Protein AF-A0A2S9FVG5-F1 (afdb_monomer_lite)

pLDDT: mean 89.67, std 6.26, range [61.34, 97.62]

Structure (m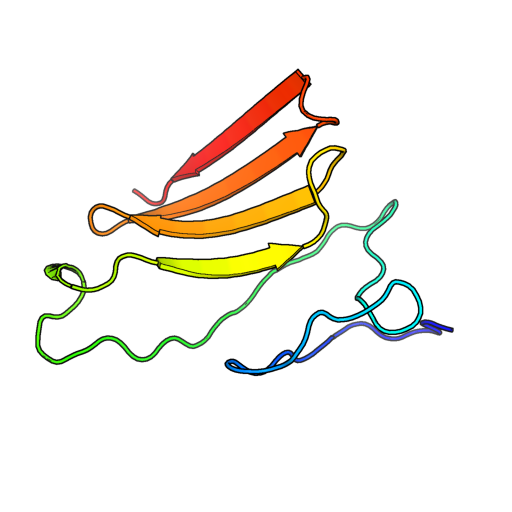mCIF, N/CA/C/O backbone):
data_AF-A0A2S9FVG5-F1
#
_entry.id   AF-A0A2S9FVG5-F1
#
loop_
_atom_site.group_PDB
_atom_site.id
_atom_site.type_symbol
_atom_site.label_atom_id
_atom_site.label_alt_id
_atom_site.label_comp_id
_atom_site.label_asym_id
_atom_site.label_entity_id
_atom_site.label_seq_id
_atom_site.pdbx_PDB_ins_code
_atom_site.Cartn_x
_atom_site.Cartn_y
_atom_site.Cartn_z
_atom_site.occupancy
_atom_site.B_iso_or_equiv
_atom_site.auth_seq_id
_atom_site.auth_comp_id
_atom_site.auth_asym_id
_atom_site.auth_atom_id
_atom_site.pdbx_PDB_model_num
ATOM 1 N N . LEU A 1 1 ? 6.588 2.349 -20.854 1.00 61.34 1 LEU A N 1
ATOM 2 C CA . LEU A 1 1 ? 5.676 1.272 -20.402 1.00 61.34 1 LEU A CA 1
ATOM 3 C C . LEU A 1 1 ? 4.604 1.762 -19.419 1.00 61.34 1 LEU A C 1
ATOM 5 O O . LEU A 1 1 ? 3.488 1.294 -19.543 1.00 61.34 1 LEU A O 1
ATOM 9 N N . ALA A 1 2 ? 4.848 2.773 -18.574 1.00 69.50 2 ALA A N 1
ATOM 10 C CA . ALA A 1 2 ? 3.766 3.516 -17.894 1.00 69.50 2 ALA A CA 1
ATOM 11 C C . ALA A 1 2 ? 3.250 4.742 -18.687 1.00 69.50 2 ALA A C 1
ATOM 13 O O . ALA A 1 2 ? 2.109 5.161 -18.510 1.00 69.50 2 ALA A O 1
ATOM 14 N N . GLY A 1 3 ? 4.077 5.308 -19.578 1.00 78.31 3 GLY A N 1
ATOM 15 C CA . GLY A 1 3 ? 3.727 6.514 -20.338 1.00 78.31 3 GLY A CA 1
ATOM 16 C C . GLY A 1 3 ? 3.372 7.675 -19.406 1.00 78.31 3 GLY A C 1
ATOM 17 O O . GLY A 1 3 ? 3.988 7.833 -18.355 1.00 78.31 3 GLY A O 1
ATOM 18 N N . GLU A 1 4 ? 2.343 8.434 -19.766 1.00 84.62 4 GLU A N 1
ATOM 19 C CA . GLU A 1 4 ? 1.804 9.537 -18.959 1.00 84.62 4 GLU A CA 1
ATOM 20 C C . GLU A 1 4 ? 0.670 9.094 -18.015 1.00 84.62 4 GLU A C 1
ATOM 22 O O . GLU A 1 4 ? -0.088 9.928 -17.521 1.00 84.62 4 GLU A O 1
ATOM 27 N N . ARG A 1 5 ? 0.519 7.785 -17.753 1.00 89.31 5 ARG A N 1
ATOM 28 C CA . ARG A 1 5 ? -0.580 7.261 -16.931 1.00 89.31 5 ARG A CA 1
ATOM 29 C C . ARG A 1 5 ? -0.513 7.809 -15.500 1.00 89.31 5 ARG A C 1
ATOM 31 O O . ARG A 1 5 ? 0.508 7.688 -14.815 1.00 89.31 5 ARG A O 1
ATOM 38 N N . GLN A 1 6 ? -1.635 8.371 -15.053 1.00 90.12 6 GLN A N 1
ATOM 39 C CA . GLN A 1 6 ? -1.783 8.985 -13.728 1.00 90.12 6 GLN A CA 1
ATOM 40 C C . GLN A 1 6 ? -2.581 8.128 -12.735 1.00 90.12 6 GLN A C 1
ATOM 42 O O . GLN A 1 6 ? -2.466 8.350 -11.536 1.00 90.12 6 GLN A O 1
ATOM 47 N N . SER A 1 7 ? -3.346 7.137 -13.201 1.00 92.62 7 SER A N 1
ATOM 48 C CA . SER A 1 7 ? -4.164 6.260 -12.353 1.00 92.62 7 SER A CA 1
ATOM 49 C C . SER A 1 7 ? -4.027 4.791 -12.747 1.00 92.62 7 SER A C 1
ATOM 51 O O . SER A 1 7 ? -3.736 4.463 -13.899 1.00 92.62 7 SER A O 1
ATOM 53 N N . TYR A 1 8 ? -4.205 3.909 -11.765 1.00 93.19 8 TYR A N 1
ATOM 54 C CA . TYR A 1 8 ? -4.195 2.459 -11.927 1.00 93.19 8 TYR A CA 1
ATOM 55 C C . TYR A 1 8 ? -5.320 1.888 -11.073 1.00 93.19 8 TYR A C 1
ATOM 57 O O . TYR A 1 8 ? -5.344 2.131 -9.868 1.00 93.19 8 TYR A O 1
ATOM 65 N N . ASP A 1 9 ? -6.204 1.120 -11.698 1.00 93.12 9 ASP A N 1
ATOM 66 C CA . ASP A 1 9 ? -7.324 0.476 -11.022 1.00 93.12 9 ASP A CA 1
ATOM 67 C C . ASP A 1 9 ? -6.998 -1.000 -10.790 1.00 93.12 9 ASP A C 1
ATOM 69 O O . ASP A 1 9 ? -6.604 -1.719 -11.713 1.00 93.12 9 ASP A O 1
ATOM 73 N N . TYR A 1 10 ? -7.156 -1.444 -9.545 1.00 91.56 10 TYR A N 1
ATOM 74 C CA . TYR A 1 10 ? -6.929 -2.824 -9.127 1.00 91.56 10 TYR A CA 1
ATOM 75 C C . TYR A 1 10 ? -8.224 -3.413 -8.585 1.00 91.56 10 TYR A C 1
ATOM 77 O O . TYR A 1 10 ? -8.955 -2.747 -7.854 1.00 91.56 10 TYR A O 1
ATOM 85 N N . TYR A 1 11 ? -8.482 -4.676 -8.917 1.00 90.19 11 TYR A N 1
ATOM 86 C CA . TYR A 1 11 ? -9.670 -5.399 -8.473 1.00 90.19 11 TYR A CA 1
ATOM 87 C C . TYR A 1 11 ? -9.297 -6.498 -7.471 1.00 90.19 11 TYR A C 1
ATOM 89 O O . TYR A 1 11 ? -8.228 -7.111 -7.601 1.00 90.19 11 TYR A O 1
ATOM 97 N N . PRO A 1 12 ? -10.166 -6.783 -6.487 1.00 88.56 12 PRO A N 1
ATOM 98 C CA . PRO A 1 12 ? -9.955 -7.880 -5.551 1.00 88.56 12 PRO A CA 1
ATOM 99 C C . PRO A 1 12 ? -9.988 -9.238 -6.265 1.00 88.56 12 PRO A C 1
ATOM 101 O O . PRO A 1 12 ? -10.584 -9.386 -7.331 1.00 88.56 12 PRO A O 1
ATOM 104 N N . GLY A 1 13 ? -9.351 -10.247 -5.663 1.00 86.94 13 GLY A N 1
ATOM 105 C CA . GLY A 1 13 ? -9.330 -11.616 -6.199 1.00 86.94 13 GLY A CA 1
ATOM 106 C C . GLY A 1 13 ? -8.496 -11.789 -7.473 1.00 86.94 13 GLY A C 1
ATOM 107 O O . GLY A 1 13 ? -8.635 -12.795 -8.166 1.00 86.94 13 GLY A O 1
ATOM 108 N N . THR A 1 14 ? -7.645 -10.817 -7.799 1.00 86.81 14 THR A N 1
ATOM 109 C CA . THR A 1 14 ? -6.714 -10.897 -8.927 1.00 86.81 14 THR A CA 1
ATOM 110 C C . THR A 1 14 ? -5.402 -11.571 -8.519 1.00 86.81 14 THR A C 1
ATOM 112 O O . THR A 1 14 ? -5.058 -11.637 -7.339 1.00 86.81 14 THR A O 1
ATOM 115 N N . ALA A 1 15 ? -4.680 -12.115 -9.502 1.00 90.75 15 ALA A N 1
ATOM 116 C CA . ALA A 1 15 ? -3.323 -12.612 -9.292 1.00 90.75 15 ALA A CA 1
ATOM 117 C C . ALA A 1 15 ? -2.342 -11.452 -9.053 1.00 90.75 15 ALA A C 1
ATOM 119 O O . ALA A 1 15 ? -2.619 -10.307 -9.418 1.00 90.75 15 ALA A O 1
ATOM 120 N N . ASP A 1 16 ? -1.168 -11.770 -8.505 1.00 89.44 16 ASP A N 1
ATOM 121 C CA . ASP A 1 16 ? -0.106 -10.787 -8.299 1.00 89.44 16 ASP A CA 1
ATOM 122 C C . ASP A 1 16 ? 0.257 -10.061 -9.604 1.00 89.44 16 ASP A C 1
ATOM 124 O O . ASP A 1 16 ? 0.521 -10.670 -10.646 1.00 89.44 16 ASP A O 1
ATOM 128 N N . VAL A 1 17 ? 0.302 -8.730 -9.538 1.00 91.81 17 VAL A N 1
ATOM 129 C CA . VAL A 1 17 ? 0.634 -7.883 -10.686 1.00 91.81 17 VAL A CA 1
ATOM 130 C C . VAL A 1 17 ? 2.152 -7.730 -10.785 1.00 91.81 17 VAL A C 1
ATOM 132 O O . VAL A 1 17 ? 2.794 -7.139 -9.918 1.00 91.81 17 VAL A O 1
ATOM 135 N N . GLY A 1 18 ? 2.739 -8.255 -11.862 1.00 89.56 18 GLY A N 1
ATOM 136 C CA . GLY A 1 18 ? 4.185 -8.211 -12.090 1.00 89.56 18 GLY A CA 1
ATOM 137 C C 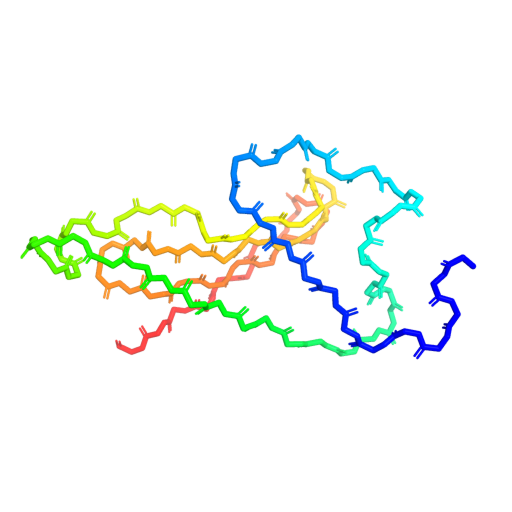. GLY A 1 18 ? 4.735 -6.817 -12.423 1.00 89.56 18 GLY A C 1
ATOM 138 O O . GLY A 1 18 ? 4.011 -5.918 -12.855 1.00 89.56 18 GLY A O 1
ATOM 139 N N . MET A 1 19 ? 6.060 -6.668 -12.314 1.00 83.31 19 MET A N 1
ATOM 140 C CA . MET A 1 19 ? 6.804 -5.406 -12.499 1.00 83.31 19 MET A CA 1
ATOM 141 C C . MET A 1 19 ? 6.516 -4.653 -13.811 1.00 83.31 19 MET A C 1
ATOM 143 O O . MET A 1 19 ? 6.676 -3.439 -13.863 1.00 83.31 19 MET A O 1
ATOM 147 N N . GLY A 1 20 ? 6.109 -5.348 -14.880 1.00 85.62 20 GLY A N 1
ATOM 148 C CA . GLY A 1 20 ? 5.785 -4.720 -16.168 1.00 85.62 20 GLY A CA 1
ATOM 149 C C . GLY A 1 20 ? 4.394 -4.077 -16.243 1.00 85.62 20 GLY A C 1
ATOM 150 O O . GLY A 1 20 ? 4.153 -3.277 -17.144 1.00 85.62 20 GLY A O 1
ATOM 151 N N . ALA A 1 21 ? 3.490 -4.433 -15.326 1.00 88.56 21 ALA A N 1
ATOM 152 C CA . ALA A 1 21 ? 2.093 -3.990 -15.313 1.00 88.56 21 ALA A CA 1
ATOM 153 C C . ALA A 1 21 ? 1.706 -3.239 -14.029 1.00 88.56 21 ALA A C 1
ATOM 155 O O . ALA A 1 21 ? 0.695 -2.536 -14.014 1.00 88.56 21 ALA A O 1
ATOM 156 N N . VAL A 1 22 ? 2.498 -3.383 -12.963 1.00 90.88 22 VAL A N 1
ATOM 157 C CA . VAL A 1 22 ? 2.269 -2.707 -11.687 1.00 90.88 22 VAL A CA 1
ATOM 158 C C . VAL A 1 22 ? 2.508 -1.199 -11.807 1.00 90.88 22 VAL A C 1
ATOM 160 O O . VAL A 1 22 ? 3.261 -0.730 -12.661 1.00 90.88 22 VAL A O 1
ATOM 163 N N . VAL A 1 23 ? 1.863 -0.431 -10.931 1.00 91.81 23 VAL A N 1
ATOM 164 C CA . VAL A 1 23 ? 2.061 1.017 -10.813 1.00 91.81 23 VAL A CA 1
ATOM 165 C C . VAL A 1 23 ? 3.532 1.370 -10.559 1.00 91.81 23 VAL A C 1
ATOM 167 O O . VAL A 1 23 ? 4.203 0.750 -9.738 1.00 91.81 23 VAL A O 1
ATOM 170 N N . GLU A 1 24 ? 4.014 2.407 -11.248 1.00 89.38 24 GLU A N 1
ATOM 171 C CA . GLU A 1 24 ? 5.342 2.993 -11.047 1.00 89.38 24 GLU A CA 1
ATOM 172 C C . GLU A 1 24 ? 5.260 4.196 -10.099 1.00 89.38 24 GLU A C 1
ATOM 174 O O . GLU A 1 24 ? 4.668 5.226 -10.442 1.00 89.38 24 GLU A 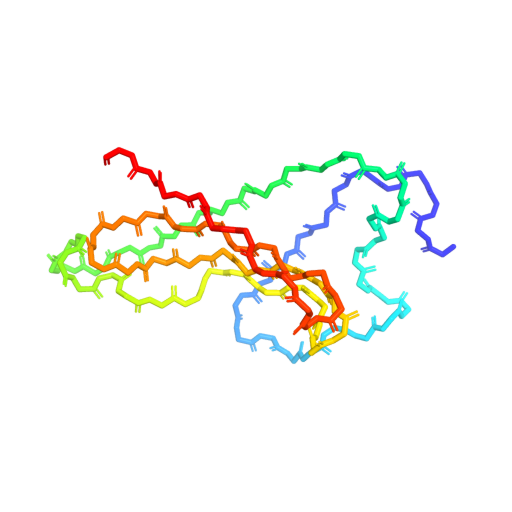O 1
ATOM 179 N N . LEU A 1 25 ? 5.885 4.064 -8.929 1.00 89.00 25 LEU A N 1
ATOM 180 C CA . LEU A 1 25 ? 5.840 5.046 -7.840 1.00 89.00 25 LEU A CA 1
ATOM 181 C C . LEU A 1 25 ? 7.194 5.706 -7.550 1.00 89.00 25 LEU A C 1
ATOM 183 O O . LEU A 1 25 ? 7.260 6.649 -6.763 1.00 89.00 25 LEU A O 1
ATOM 187 N N . ARG A 1 26 ? 8.292 5.240 -8.159 1.00 86.31 26 ARG A N 1
ATOM 188 C CA . ARG A 1 26 ? 9.634 5.751 -7.851 1.00 86.31 26 ARG A CA 1
ATOM 189 C C . ARG A 1 26 ? 9.735 7.234 -8.190 1.00 86.31 26 ARG A C 1
ATOM 191 O O . ARG A 1 26 ? 9.461 7.645 -9.315 1.00 86.31 26 ARG A O 1
ATOM 198 N N . GLY A 1 27 ? 10.151 8.029 -7.203 1.00 87.12 27 GLY A N 1
ATOM 199 C CA . GLY A 1 27 ? 10.309 9.477 -7.351 1.00 87.12 27 GLY A CA 1
ATOM 200 C C . GLY A 1 27 ? 8.991 10.238 -7.521 1.00 87.12 27 GLY A C 1
ATOM 201 O O . GLY A 1 27 ? 9.012 11.363 -8.012 1.00 87.12 27 GLY A O 1
ATOM 202 N N . ARG A 1 28 ? 7.848 9.639 -7.155 1.00 89.19 28 ARG A N 1
ATOM 203 C CA . ARG A 1 28 ? 6.521 10.241 -7.314 1.00 89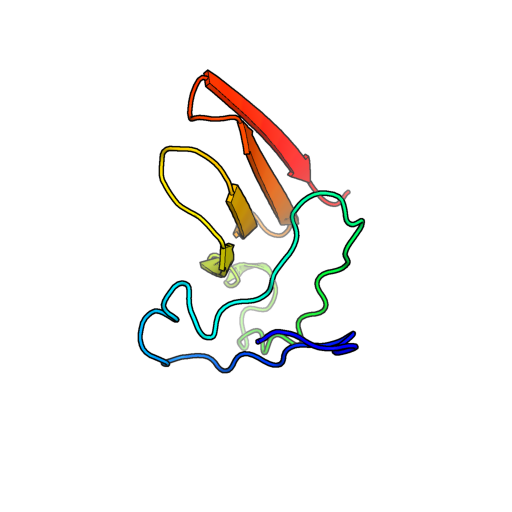.19 28 ARG A CA 1
ATOM 204 C C . ARG A 1 28 ? 5.752 10.207 -6.001 1.00 89.19 28 ARG A C 1
ATOM 206 O O . ARG A 1 28 ? 5.705 9.187 -5.319 1.00 89.19 28 ARG A O 1
ATOM 213 N N . SER A 1 29 ? 5.093 11.313 -5.680 1.00 91.94 29 SER A N 1
ATOM 214 C CA . SER A 1 29 ? 4.010 11.299 -4.700 1.00 91.94 29 SER A CA 1
ATOM 215 C C . SER A 1 29 ? 2.807 10.563 -5.286 1.00 91.94 29 SER A C 1
ATOM 217 O O . SER A 1 29 ? 2.562 10.621 -6.492 1.00 91.94 29 SER A O 1
ATOM 219 N N . PHE A 1 30 ? 2.050 9.880 -4.434 1.00 93.25 30 PHE A N 1
ATOM 220 C CA . PHE A 1 30 ? 0.866 9.137 -4.841 1.00 93.25 30 PHE A CA 1
ATOM 221 C C . PHE A 1 30 ? -0.207 9.192 -3.758 1.00 93.25 30 PHE A C 1
ATOM 223 O O . PHE A 1 30 ? 0.064 9.536 -2.609 1.00 93.25 30 PHE A O 1
ATOM 230 N N . ALA A 1 31 ? -1.422 8.832 -4.150 1.00 93.00 31 ALA A N 1
ATOM 231 C CA . ALA A 1 31 ? -2.539 8.607 -3.253 1.00 93.00 31 ALA A CA 1
ATOM 232 C C . ALA A 1 31 ? -3.144 7.236 -3.557 1.00 93.00 31 ALA A C 1
ATOM 234 O O . ALA A 1 31 ? -3.115 6.775 -4.700 1.00 93.00 31 ALA A O 1
ATOM 235 N N . VAL A 1 32 ? -3.692 6.601 -2.527 1.00 92.19 32 VAL A N 1
ATOM 236 C CA . VAL A 1 32 ? -4.482 5.378 -2.651 1.00 92.19 32 VAL A CA 1
ATOM 237 C C . VAL A 1 32 ? -5.911 5.732 -2.278 1.00 92.19 32 VAL A C 1
ATOM 239 O O . VAL A 1 32 ? -6.156 6.269 -1.200 1.00 92.19 32 VAL A O 1
ATOM 242 N N . LEU A 1 33 ? -6.843 5.423 -3.172 1.00 93.44 33 LEU A N 1
ATOM 243 C CA . LEU A 1 33 ? -8.273 5.483 -2.910 1.00 93.44 33 LEU A CA 1
ATOM 244 C C . LEU A 1 33 ? -8.821 4.062 -3.011 1.00 93.44 33 LEU A C 1
ATOM 246 O O . LEU A 1 33 ? -8.484 3.340 -3.947 1.00 93.44 33 LEU A O 1
ATOM 250 N N . ALA A 1 34 ? -9.646 3.668 -2.049 1.00 91.44 34 ALA A N 1
ATOM 251 C CA . ALA A 1 34 ? -10.285 2.364 -2.044 1.00 91.44 34 ALA A CA 1
ATOM 252 C C . ALA A 1 34 ? -11.735 2.503 -1.586 1.00 91.44 34 ALA A C 1
ATOM 254 O O . ALA A 1 34 ? -12.008 3.085 -0.536 1.00 91.44 34 ALA A O 1
ATOM 255 N N . GLU A 1 35 ? -12.646 1.943 -2.372 1.00 90.38 35 GLU A N 1
ATOM 256 C CA . GLU A 1 35 ? -14.021 1.711 -1.955 1.00 90.38 35 GLU A CA 1
ATOM 257 C C . GLU A 1 35 ? -14.104 0.294 -1.383 1.00 90.38 35 GLU A C 1
ATOM 259 O O . GLU A 1 35 ? -13.728 -0.674 -2.044 1.00 90.38 35 GLU A O 1
ATOM 264 N N . VAL A 1 36 ? -14.538 0.176 -0.128 1.00 86.69 36 VAL A N 1
ATOM 265 C CA . VAL A 1 36 ? -14.591 -1.101 0.592 1.00 86.69 36 VAL A CA 1
ATOM 266 C C . VAL A 1 36 ? -16.006 -1.371 1.082 1.00 86.69 36 VAL A C 1
ATOM 268 O O . VAL A 1 36 ? -16.616 -0.543 1.757 1.00 86.69 36 VAL A O 1
ATOM 271 N N . ALA A 1 37 ? -16.524 -2.553 0.753 1.00 86.62 37 ALA A N 1
ATOM 272 C CA . ALA A 1 37 ? -17.772 -3.046 1.313 1.00 86.62 37 ALA A CA 1
ATOM 273 C C . ALA A 1 37 ? -17.492 -3.653 2.690 1.00 86.62 37 ALA A C 1
ATOM 275 O O . ALA A 1 37 ? -16.722 -4.605 2.814 1.00 86.62 37 ALA A O 1
ATOM 276 N N . VAL A 1 38 ? -18.127 -3.100 3.718 1.00 83.50 38 VAL A N 1
ATOM 277 C CA . VAL A 1 38 ? -18.043 -3.613 5.086 1.00 83.50 38 VAL A CA 1
ATOM 278 C C . VAL A 1 38 ? -19.309 -4.417 5.379 1.00 83.50 38 VAL A C 1
ATOM 280 O O . VAL A 1 38 ? -20.404 -4.013 4.987 1.00 83.50 38 VAL A O 1
ATOM 283 N N . GLY A 1 39 ? -19.154 -5.583 6.012 1.00 80.69 39 GLY A N 1
ATOM 284 C CA . GLY A 1 39 ? -20.263 -6.488 6.323 1.00 80.69 39 GLY A CA 1
ATOM 285 C C . GLY A 1 39 ? -21.269 -5.910 7.326 1.00 80.69 39 GLY A C 1
ATOM 286 O O . GLY A 1 39 ? -21.099 -4.806 7.842 1.00 80.69 39 GLY A O 1
ATOM 287 N N . ALA A 1 40 ? -22.315 -6.686 7.629 1.00 80.88 40 ALA A N 1
ATOM 288 C CA . ALA A 1 40 ? -23.376 -6.289 8.565 1.00 80.88 40 ALA A CA 1
ATOM 289 C C . ALA A 1 40 ? -22.849 -5.933 9.969 1.00 80.88 40 ALA A C 1
ATOM 291 O O . ALA A 1 40 ? -23.436 -5.096 10.651 1.00 80.88 40 ALA A O 1
ATOM 292 N N . ASP A 1 41 ? -21.710 -6.510 10.352 1.00 79.56 41 ASP A N 1
ATOM 293 C CA . ASP A 1 41 ? -21.027 -6.267 11.626 1.00 79.56 41 ASP A CA 1
ATOM 294 C C . ASP A 1 41 ? -20.293 -4.908 11.657 1.00 79.56 41 ASP A C 1
ATOM 296 O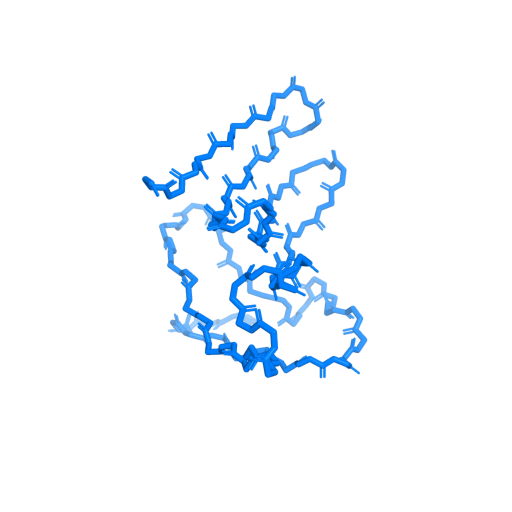 O . ASP A 1 41 ? -19.681 -4.534 12.655 1.00 79.56 41 ASP A O 1
ATOM 300 N N . GLY A 1 42 ? -20.343 -4.141 10.563 1.00 80.12 42 GLY A N 1
ATOM 301 C CA . GLY A 1 42 ? -19.718 -2.830 10.457 1.00 80.12 42 GLY A CA 1
ATOM 302 C C . GLY A 1 42 ? -18.202 -2.885 10.653 1.00 80.12 42 GLY A C 1
ATOM 303 O O . GLY A 1 42 ? -17.540 -3.879 10.353 1.00 80.12 42 GLY A O 1
ATOM 304 N N . ALA A 1 43 ? -17.631 -1.788 11.156 1.00 74.50 43 ALA A N 1
ATOM 305 C CA . ALA A 1 43 ? -16.186 -1.671 11.364 1.00 74.50 43 ALA A CA 1
ATOM 306 C C . ALA A 1 43 ? -15.617 -2.701 12.359 1.00 74.50 43 ALA A C 1
ATOM 308 O O . ALA A 1 43 ? -14.407 -2.916 12.365 1.00 74.50 43 ALA A O 1
ATOM 309 N N . ASP A 1 44 ? -16.463 -3.328 13.184 1.00 78.25 44 ASP A N 1
ATOM 310 C CA . ASP A 1 44 ? -16.054 -4.343 14.160 1.00 78.25 44 ASP A CA 1
ATOM 311 C C . ASP A 1 44 ? -15.617 -5.661 13.508 1.00 78.25 44 ASP A C 1
ATOM 313 O O . ASP A 1 44 ? -14.821 -6.392 14.091 1.00 78.25 44 ASP A O 1
ATOM 317 N N . GLY A 1 45 ? -16.084 -5.943 12.288 1.00 76.69 45 GLY A N 1
ATOM 318 C CA . GLY A 1 45 ? -15.689 -7.122 11.511 1.00 76.69 45 GLY A CA 1
ATOM 319 C C . GLY A 1 45 ? -14.695 -6.836 10.381 1.00 76.69 45 GLY A C 1
ATOM 320 O O . GLY A 1 45 ? -14.429 -7.717 9.568 1.00 76.69 45 GLY A O 1
ATOM 321 N N . ALA A 1 46 ? -14.183 -5.609 10.272 1.00 86.12 46 ALA A N 1
ATOM 322 C CA . ALA A 1 46 ? -13.522 -5.117 9.063 1.00 86.12 46 ALA A CA 1
ATOM 323 C C . ALA A 1 46 ? -11.991 -5.284 9.052 1.00 86.12 46 ALA A C 1
ATOM 325 O O . ALA A 1 46 ? -11.308 -4.428 8.504 1.00 86.12 46 ALA A O 1
ATOM 326 N N . ASP A 1 47 ? -11.432 -6.342 9.640 1.00 92.06 47 ASP A N 1
ATOM 327 C CA . ASP A 1 47 ? -9.977 -6.537 9.677 1.00 92.06 47 ASP A CA 1
ATOM 328 C C . ASP A 1 47 ? -9.456 -7.175 8.376 1.00 92.06 47 ASP A C 1
ATOM 330 O O . ASP A 1 47 ? -9.934 -8.223 7.937 1.00 92.06 47 ASP A O 1
ATOM 334 N N . GLY A 1 48 ? -8.444 -6.564 7.755 1.00 92.44 48 GLY A N 1
ATOM 335 C CA . GLY A 1 48 ? -7.847 -7.096 6.530 1.00 92.44 48 GLY A CA 1
ATOM 336 C C . GLY A 1 48 ? -7.042 -6.094 5.707 1.00 92.44 48 GLY A C 1
ATOM 337 O O . GLY A 1 48 ? -7.073 -4.884 5.928 1.00 92.44 48 GLY A O 1
ATOM 338 N N . VAL A 1 49 ? -6.305 -6.614 4.723 1.00 94.25 49 VAL A N 1
ATOM 339 C CA . VAL A 1 49 ? -5.520 -5.806 3.778 1.00 94.25 49 VAL A CA 1
ATOM 340 C C . VAL A 1 49 ? -6.429 -5.244 2.690 1.00 94.25 49 VAL A C 1
ATOM 342 O O . VAL A 1 49 ? -7.146 -5.993 2.032 1.00 94.25 49 VAL A O 1
ATOM 345 N N . VAL A 1 50 ? -6.348 -3.931 2.467 1.00 93.56 50 VAL A N 1
ATOM 346 C CA . VAL A 1 50 ? -7.040 -3.240 1.371 1.00 93.56 50 VAL A CA 1
ATOM 347 C C . VAL A 1 50 ? -6.184 -3.276 0.107 1.00 93.56 50 VAL A C 1
ATOM 349 O O . VAL A 1 50 ? -6.651 -3.666 -0.958 1.00 93.56 50 VAL A O 1
ATOM 352 N N . VAL A 1 51 ? -4.908 -2.899 0.223 1.00 94.25 51 VAL A N 1
ATOM 353 C CA . VAL A 1 51 ? -3.935 -2.986 -0.872 1.00 94.25 51 VAL A CA 1
ATOM 354 C C . VAL A 1 51 ? -2.528 -3.167 -0.319 1.00 94.25 51 VAL A C 1
ATOM 356 O O . VAL A 1 51 ? -2.183 -2.639 0.739 1.00 94.25 51 VAL A O 1
ATOM 359 N N . LYS A 1 52 ? -1.693 -3.892 -1.062 1.00 94.44 52 LYS A N 1
ATOM 360 C CA . LYS A 1 52 ? -0.266 -4.044 -0.787 1.00 94.44 52 LYS A CA 1
ATOM 361 C C . LYS A 1 52 ? 0.516 -3.904 -2.081 1.00 94.44 52 LYS A C 1
ATOM 363 O O . LYS A 1 52 ? 0.202 -4.549 -3.077 1.00 94.44 52 LYS A O 1
ATOM 368 N N . HIS A 1 53 ? 1.565 -3.096 -2.047 1.00 93.94 53 HIS A N 1
ATOM 369 C CA . HIS A 1 53 ? 2.485 -2.912 -3.160 1.00 93.94 53 HIS A CA 1
ATOM 370 C C . HIS A 1 53 ? 3.923 -3.069 -2.668 1.00 93.94 53 HIS A C 1
ATOM 372 O O . HIS A 1 53 ? 4.280 -2.563 -1.608 1.00 93.94 53 HIS A O 1
ATOM 378 N N . GLY A 1 54 ? 4.755 -3.756 -3.449 1.00 92.12 54 GLY A N 1
ATOM 379 C CA . GLY A 1 54 ? 6.139 -4.059 -3.084 1.00 92.12 54 GLY A CA 1
ATOM 380 C C . GLY A 1 54 ? 6.281 -5.392 -2.350 1.00 92.12 54 GLY A C 1
ATOM 381 O O . GLY A 1 54 ? 5.490 -6.316 -2.556 1.00 92.12 54 GLY A O 1
ATOM 382 N N . GLY A 1 55 ? 7.306 -5.522 -1.513 1.00 88.56 55 GLY A N 1
ATOM 383 C CA . GLY A 1 55 ? 7.659 -6.773 -0.842 1.00 88.56 55 GLY A CA 1
ATOM 384 C C . GLY A 1 55 ? 8.498 -6.554 0.413 1.00 88.56 55 GLY A C 1
ATOM 385 O O . GLY A 1 55 ? 8.414 -5.505 1.046 1.00 88.56 55 GLY A O 1
ATOM 386 N N . ALA A 1 56 ? 9.307 -7.556 0.761 1.00 85.25 56 ALA A N 1
ATOM 387 C CA . ALA A 1 56 ? 10.159 -7.525 1.954 1.00 85.25 56 ALA A CA 1
ATOM 388 C C . ALA A 1 56 ? 11.257 -6.445 1.901 1.00 85.25 56 ALA A C 1
ATOM 390 O O . ALA A 1 56 ? 11.794 -6.063 2.932 1.00 85.25 56 ALA A O 1
ATOM 391 N N . HIS A 1 57 ? 11.596 -5.960 0.704 1.00 87.06 57 HIS A N 1
ATOM 392 C CA . HIS A 1 57 ? 12.684 -5.008 0.473 1.00 87.06 57 HIS A CA 1
ATOM 393 C C . HIS A 1 57 ? 12.169 -3.641 0.021 1.00 87.06 57 HIS A C 1
ATOM 395 O O . HIS A 1 57 ? 12.783 -2.996 -0.822 1.00 87.06 57 HIS A O 1
ATOM 401 N N . GLY A 1 58 ? 11.019 -3.212 0.523 1.00 90.69 58 GLY A N 1
ATOM 402 C CA . GLY A 1 58 ? 10.422 -1.935 0.163 1.00 90.69 58 GLY A CA 1
ATOM 403 C C . GLY A 1 58 ? 8.996 -2.079 -0.335 1.00 90.69 58 GLY A C 1
ATOM 404 O O . GLY A 1 58 ? 8.670 -2.974 -1.125 1.00 90.69 58 GLY A O 1
ATOM 405 N N . GLY A 1 59 ? 8.147 -1.162 0.111 1.00 93.69 59 GLY A N 1
ATOM 406 C CA . GLY A 1 59 ? 6.757 -1.105 -0.303 1.00 93.69 59 GLY A CA 1
ATOM 407 C C . GLY A 1 59 ? 5.859 -0.511 0.764 1.00 93.69 59 GLY A C 1
ATOM 408 O O . GLY A 1 59 ? 6.319 -0.021 1.793 1.00 93.69 59 GLY A O 1
ATOM 409 N N . TYR A 1 60 ? 4.560 -0.591 0.512 1.00 95.31 60 TYR A N 1
ATOM 410 C CA . TYR A 1 60 ? 3.548 -0.193 1.473 1.00 95.31 60 TYR A CA 1
ATOM 411 C C . TYR A 1 60 ? 2.407 -1.200 1.534 1.00 95.31 60 TYR A C 1
ATOM 413 O O . TYR A 1 60 ? 2.143 -1.955 0.592 1.00 95.31 60 TYR A O 1
ATOM 421 N N . VAL A 1 61 ? 1.696 -1.155 2.649 1.00 96.75 61 VAL A N 1
ATOM 422 C CA . VAL A 1 61 ? 0.425 -1.836 2.844 1.00 96.75 61 VAL A CA 1
ATOM 423 C C . VAL A 1 61 ? -0.560 -0.872 3.488 1.00 96.75 61 VAL A C 1
ATOM 425 O O . VAL A 1 61 ? -0.223 -0.159 4.432 1.00 96.75 61 VAL A O 1
ATOM 428 N N . MET A 1 62 ? -1.780 -0.850 2.962 1.00 96.50 62 MET A N 1
ATOM 429 C CA . MET A 1 62 ? -2.916 -0.181 3.579 1.00 96.50 62 MET A CA 1
ATOM 430 C C . MET A 1 62 ? -3.904 -1.247 4.034 1.00 96.50 62 MET A C 1
ATOM 432 O O . MET A 1 62 ? -4.289 -2.116 3.247 1.00 96.50 62 MET A O 1
ATOM 436 N N . TYR A 1 63 ? -4.282 -1.217 5.305 1.00 95.56 63 TYR A N 1
ATOM 437 C CA . TYR A 1 63 ? -5.078 -2.270 5.926 1.00 95.56 63 TYR A CA 1
ATOM 438 C C . TYR A 1 63 ? -5.966 -1.713 7.033 1.00 95.56 63 TYR A C 1
ATOM 440 O O . TYR A 1 63 ? -5.672 -0.681 7.628 1.00 95.56 63 TYR A O 1
ATOM 448 N N . MET A 1 64 ? -7.060 -2.407 7.305 1.00 93.81 64 MET A N 1
ATOM 449 C CA . MET A 1 64 ? -7.937 -2.138 8.431 1.00 93.81 64 MET A CA 1
ATOM 450 C C . MET A 1 64 ? -7.588 -3.104 9.562 1.00 93.81 64 MET A C 1
ATOM 452 O O . MET A 1 64 ? -7.419 -4.301 9.325 1.00 93.81 64 MET A O 1
ATOM 456 N N . GLN A 1 65 ? -7.435 -2.584 10.778 1.00 93.62 65 GLN A N 1
ATOM 457 C CA . GLN A 1 65 ? -7.237 -3.406 11.970 1.00 93.62 65 GLN A CA 1
ATOM 458 C C . GLN A 1 65 ? -7.719 -2.671 13.215 1.00 93.62 65 GLN A C 1
ATOM 460 O O . GLN A 1 65 ? -7.354 -1.511 13.435 1.00 93.62 65 GLN A O 1
ATOM 465 N N . GLY A 1 66 ? -8.514 -3.342 14.051 1.00 91.19 66 GLY A N 1
ATOM 466 C CA . GLY A 1 66 ? -8.975 -2.759 15.312 1.00 91.19 66 GLY A CA 1
ATOM 467 C C . GLY A 1 66 ? -9.807 -1.495 15.082 1.00 91.19 66 GLY A C 1
ATOM 468 O O . GLY A 1 66 ? -9.622 -0.488 15.770 1.00 91.19 66 GLY A O 1
ATOM 469 N N . ARG A 1 67 ? -10.692 -1.545 14.075 1.00 89.94 67 ARG A N 1
ATOM 470 C CA . ARG A 1 67 ? -11.590 -0.453 13.652 1.00 89.94 67 ARG A CA 1
ATOM 471 C C . ARG A 1 67 ? -10.883 0.814 13.148 1.00 89.94 67 ARG A C 1
ATOM 473 O O . ARG A 1 67 ? -11.482 1.889 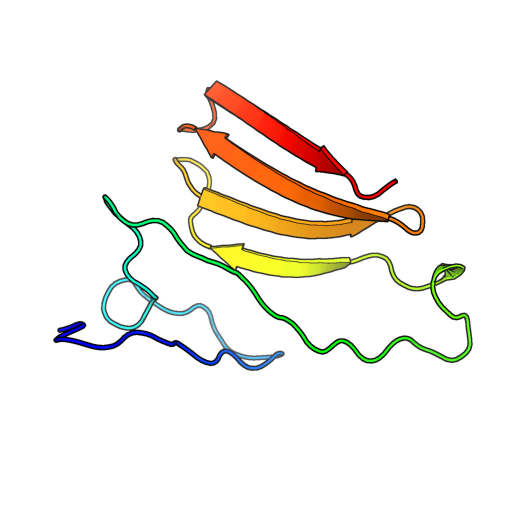13.149 1.00 89.94 67 ARG A O 1
ATOM 480 N N . ARG A 1 68 ? -9.617 0.713 12.739 1.00 91.12 68 ARG A N 1
ATOM 481 C CA . ARG A 1 68 ? -8.812 1.837 12.235 1.00 91.12 68 ARG A CA 1
ATOM 482 C C . ARG A 1 68 ? -8.191 1.493 10.895 1.00 91.12 68 ARG A C 1
ATOM 484 O O . ARG A 1 68 ? -7.813 0.344 10.672 1.00 91.12 68 ARG A O 1
ATOM 491 N N . LEU A 1 69 ? -8.067 2.503 10.038 1.00 93.19 69 LEU A N 1
ATOM 492 C CA . LEU A 1 69 ? -7.294 2.407 8.808 1.00 93.19 69 LEU A CA 1
ATOM 493 C C . LEU A 1 69 ? -5.827 2.666 9.133 1.00 93.19 69 LEU A C 1
ATOM 495 O O . LEU A 1 69 ? -5.495 3.659 9.780 1.00 93.19 69 LEU A O 1
ATOM 499 N N . HIS A 1 70 ? -4.960 1.795 8.646 1.00 95.94 70 HIS A N 1
ATOM 500 C CA . HIS A 1 70 ? -3.519 1.880 8.808 1.00 95.94 70 HIS A CA 1
ATOM 501 C C . HIS A 1 70 ? -2.848 1.958 7.446 1.00 95.94 70 HIS A C 1
ATOM 503 O O . HIS A 1 70 ? -3.243 1.270 6.503 1.00 95.94 70 HIS A O 1
ATOM 509 N N . PHE A 1 71 ? -1.802 2.768 7.362 1.00 96.62 71 PHE A N 1
ATOM 510 C CA . PHE A 1 71 ? -0.871 2.799 6.245 1.00 96.62 71 PHE A CA 1
ATOM 511 C C . PHE A 1 71 ? 0.532 2.563 6.788 1.00 96.62 71 PHE A C 1
ATOM 513 O O . PHE A 1 71 ? 1.029 3.369 7.573 1.00 96.62 71 PHE A O 1
ATOM 520 N N . CYS A 1 72 ? 1.163 1.470 6.372 1.00 96.62 72 CYS A N 1
ATOM 521 C CA . CYS A 1 72 ? 2.539 1.156 6.727 1.00 96.62 72 CYS A CA 1
ATOM 522 C C . CYS A 1 72 ? 3.422 1.206 5.484 1.00 96.62 72 CYS A C 1
ATOM 524 O O . CYS A 1 72 ? 3.095 0.598 4.464 1.00 96.62 72 CYS A O 1
ATOM 526 N N . TYR A 1 73 ? 4.546 1.909 5.583 1.00 94.94 73 TYR A N 1
ATOM 527 C CA . TYR A 1 73 ? 5.625 1.866 4.606 1.00 94.94 73 TYR A CA 1
ATOM 528 C C . TYR A 1 73 ? 6.840 1.178 5.223 1.00 94.94 73 TYR A C 1
ATOM 530 O O . TYR A 1 73 ? 7.307 1.609 6.278 1.00 94.94 73 TYR A O 1
ATOM 538 N N . ASN A 1 74 ? 7.365 0.155 4.542 1.00 94.31 74 ASN A N 1
ATOM 539 C CA . ASN A 1 74 ? 8.631 -0.469 4.913 1.00 94.31 74 ASN A CA 1
ATOM 540 C C . ASN A 1 74 ? 9.759 0.077 4.033 1.00 94.31 74 ASN A C 1
ATOM 542 O O . ASN A 1 74 ? 9.662 0.103 2.801 1.00 94.31 74 ASN A O 1
ATOM 546 N N . PHE A 1 75 ? 10.845 0.506 4.665 1.00 92.19 75 PHE A N 1
ATOM 547 C CA . PHE A 1 75 ? 12.078 0.887 3.997 1.00 92.19 75 PHE A CA 1
ATOM 548 C C . PHE A 1 75 ? 13.066 -0.272 4.085 1.00 92.19 75 PHE A C 1
ATOM 550 O O . PHE A 1 75 ? 13.728 -0.454 5.103 1.00 92.19 75 PHE A O 1
ATOM 557 N N . LEU A 1 76 ? 13.138 -1.069 3.013 1.00 91.62 76 LEU A N 1
ATOM 558 C CA . LEU A 1 76 ? 14.087 -2.181 2.860 1.00 91.62 76 LEU A CA 1
ATOM 559 C C . LEU A 1 76 ? 14.029 -3.239 3.985 1.00 91.62 76 LEU A C 1
ATOM 561 O O . LEU A 1 76 ? 14.983 -3.993 4.160 1.00 91.62 76 LEU A O 1
ATOM 565 N N . GLY A 1 77 ? 12.925 -3.300 4.736 1.00 89.19 77 GLY A N 1
ATOM 566 C CA . GLY A 1 77 ? 12.793 -4.142 5.930 1.00 89.19 77 GLY A CA 1
ATOM 567 C C . GLY A 1 77 ? 13.608 -3.672 7.145 1.00 89.19 77 GLY A C 1
ATOM 568 O O . GLY A 1 77 ? 13.681 -4.393 8.133 1.00 89.19 77 GLY A O 1
ATOM 569 N N . GLU A 1 78 ? 14.230 -2.493 7.082 1.00 94.00 78 GLU A N 1
ATOM 570 C CA . GLU A 1 78 ? 15.006 -1.910 8.184 1.00 94.00 78 GLU A CA 1
ATOM 571 C C . GLU A 1 78 ? 14.130 -1.035 9.087 1.00 94.00 78 GLU A C 1
ATOM 573 O O . GLU A 1 78 ? 14.261 -1.062 10.311 1.00 94.00 78 GLU A O 1
ATOM 578 N N . TYR A 1 79 ? 13.206 -0.286 8.479 1.00 93.44 79 TYR A N 1
ATOM 579 C CA . TYR A 1 79 ? 12.304 0.614 9.188 1.00 93.44 79 TYR A CA 1
ATOM 580 C C . TYR A 1 79 ? 10.881 0.506 8.665 1.00 93.44 79 TYR A C 1
ATOM 582 O O . TYR A 1 79 ? 10.648 0.650 7.464 1.00 93.44 79 TYR A O 1
ATOM 590 N N . ASP A 1 80 ? 9.942 0.378 9.596 1.00 95.00 80 ASP A N 1
ATOM 591 C CA . ASP A 1 80 ? 8.513 0.442 9.323 1.00 95.00 80 ASP A CA 1
ATOM 592 C C . ASP A 1 80 ? 7.942 1.740 9.893 1.00 95.00 80 ASP A C 1
ATOM 594 O O . ASP A 1 80 ? 8.122 2.068 11.068 1.00 95.00 80 ASP A O 1
ATOM 598 N N . GLN A 1 81 ? 7.238 2.490 9.051 1.00 96.44 81 GLN A N 1
ATOM 599 C CA . GLN A 1 81 ? 6.526 3.699 9.445 1.00 96.44 81 GLN A CA 1
ATOM 600 C C . GLN A 1 81 ? 5.037 3.464 9.269 1.00 96.44 81 GLN A C 1
ATOM 602 O O . GLN A 1 81 ? 4.563 3.330 8.143 1.00 96.44 81 GLN A O 1
ATOM 607 N N . THR A 1 82 ? 4.309 3.423 10.384 1.00 97.62 82 THR A N 1
ATOM 608 C CA . THR A 1 82 ? 2.859 3.215 10.387 1.00 97.62 82 THR A CA 1
ATOM 609 C C . THR A 1 82 ? 2.135 4.488 10.792 1.00 97.62 82 THR A C 1
ATOM 611 O O . THR A 1 82 ? 2.443 5.097 11.816 1.00 97.62 82 THR A O 1
ATOM 614 N N . LEU A 1 83 ? 1.148 4.866 9.989 1.00 97.06 83 LEU A N 1
ATOM 615 C CA . LEU A 1 83 ? 0.178 5.909 10.283 1.00 97.06 83 LEU A CA 1
ATOM 616 C C . LEU A 1 83 ? -1.184 5.251 10.483 1.00 97.06 83 LEU A C 1
ATOM 618 O O . LEU A 1 83 ? -1.604 4.447 9.652 1.00 97.06 83 LEU A O 1
ATOM 622 N N . SER A 1 84 ? -1.879 5.619 11.553 1.00 97.00 84 SER A N 1
ATOM 623 C CA . SER A 1 84 ? -3.225 5.130 11.854 1.00 97.00 84 SER A CA 1
ATOM 624 C C . SER A 1 84 ? -4.222 6.280 11.819 1.00 97.00 84 SER A C 1
ATOM 626 O O . SER A 1 84 ? -3.914 7.390 12.259 1.00 97.00 84 SER A O 1
ATOM 628 N N . SER A 1 85 ? -5.430 6.017 11.328 1.00 93.38 85 SER A N 1
ATOM 629 C CA . SER A 1 85 ? -6.534 6.966 11.433 1.00 93.38 85 SER A CA 1
ATOM 630 C C . SER A 1 85 ? -6.885 7.237 12.910 1.00 93.38 85 SER A C 1
ATOM 632 O O . SER A 1 85 ? -6.683 6.337 13.737 1.00 93.38 85 SER A O 1
ATOM 634 N N . PRO A 1 86 ? -7.416 8.434 13.245 1.00 88.44 86 PRO A N 1
ATOM 635 C CA . PRO A 1 86 ? -7.816 8.820 14.604 1.00 88.44 86 PRO A CA 1
ATOM 636 C C . PRO A 1 86 ? -8.862 7.917 15.257 1.00 88.44 86 PRO A C 1
ATOM 638 O O . PRO A 1 86 ? -9.553 7.158 14.547 1.00 88.44 86 PRO A O 1
#

Secondary structure (DSSP, 8-state):
--TT-------TTPPP--TTTS---TT------------TTGGGG--EEEEEEEETTEEEEEEEETTEEEEEEEETTTEEEEEE--

Sequence (86 aa):
LAGERQSYDYYPGTADVGMGAVVELRGRSFAVLAEVAVGADGADGADGVVVKHGGAHGGYVMYMQGRRLHFCYNFLGEYDQTLSSP

Radius of gyration: 14.28 Å; chains: 1; bounding box: 38×24×36 Å

Foldseek 3Di:
DCPPDDDDDDDPPDDDDDPVGDDDPVPHDDDDDADDDDDPVPLVPQWDWRDWDDDLQWTWTWTRDPSWIKIWTDHGNPDIDIDIDD